Protein AF-A0A0U5GMQ3-F1 (afdb_monomer)

Foldseek 3Di:
DDDDPDPPDDDDDDDDQFFDDAPPDDDDTDGQPEADFPVRDDFQFKKWWTAPQLHIFIWTWHDKDKDWDAPDPDPPDPRDTDIFIKTKIQRDPPCLVSFDPVQFQTFMAGPNNHGQWGWHGADCDDPRHNMTMTTGPVVVCPPPD

Organism: Aspergillus calidoustus (NCBI:txid454130)

Mean predicted aligned error: 9.27 Å

Structure (mmCIF, N/CA/C/O backbone):
data_AF-A0A0U5GMQ3-F1
#
_entry.id   AF-A0A0U5GMQ3-F1
#
loop_
_atom_site.group_PDB
_atom_site.id
_atom_site.type_symbol
_atom_site.label_atom_id
_atom_site.label_alt_id
_atom_site.label_comp_id
_atom_site.label_asym_id
_atom_site.label_entity_id
_atom_site.label_seq_id
_atom_site.pdbx_PDB_ins_code
_atom_site.Cartn_x
_atom_site.Cartn_y
_atom_site.Cartn_z
_atom_site.occupancy
_atom_site.B_iso_or_equiv
_atom_site.auth_seq_id
_atom_site.auth_comp_id
_atom_site.auth_asym_id
_atom_site.auth_atom_id
_atom_site.pdbx_PDB_model_num
ATOM 1 N N . MET A 1 1 ? -4.100 30.574 -38.241 1.00 37.38 1 MET A N 1
ATOM 2 C CA . MET A 1 1 ? -3.934 29.112 -38.098 1.00 37.38 1 MET A CA 1
ATOM 3 C C . MET A 1 1 ? -3.519 28.823 -36.661 1.00 37.38 1 MET A C 1
ATOM 5 O O . MET A 1 1 ? -2.632 29.504 -36.177 1.00 37.38 1 MET A O 1
ATOM 9 N N . SER A 1 2 ? -4.279 27.925 -36.022 1.00 36.00 2 SER A N 1
ATOM 10 C CA . SER A 1 2 ? -4.248 27.317 -34.674 1.00 36.00 2 SER A CA 1
ATOM 11 C C . SER A 1 2 ? -3.590 27.983 -33.456 1.00 36.00 2 SER A C 1
ATOM 13 O O . SER A 1 2 ? -2.434 28.379 -33.452 1.00 36.00 2 SER A O 1
ATOM 15 N N . ARG A 1 3 ? -4.400 28.002 -32.388 1.00 37.59 3 ARG A N 1
ATOM 16 C CA . ARG A 1 3 ? -4.204 28.549 -31.039 1.00 37.59 3 ARG A CA 1
ATOM 17 C C . ARG A 1 3 ? -3.170 27.772 -30.202 1.00 37.59 3 ARG A C 1
ATOM 19 O O . ARG A 1 3 ? -3.060 26.560 -30.378 1.00 37.59 3 ARG A O 1
ATOM 26 N N . PRO A 1 4 ? -2.540 28.417 -29.203 1.00 43.50 4 PRO A N 1
ATOM 27 C CA . PRO A 1 4 ? -1.906 27.715 -28.094 1.00 43.50 4 PRO A CA 1
ATOM 28 C C . PRO A 1 4 ? -2.993 27.049 -27.235 1.00 43.50 4 PRO A C 1
ATOM 30 O O . PRO A 1 4 ? -3.944 27.702 -26.798 1.00 43.50 4 PRO A O 1
ATOM 33 N N . GLY A 1 5 ? -2.883 25.737 -27.031 1.00 38.47 5 GLY A N 1
ATOM 34 C CA . GLY A 1 5 ? -3.710 25.004 -26.078 1.00 38.47 5 GLY A CA 1
ATOM 35 C C . GLY A 1 5 ? -3.316 25.415 -24.667 1.00 38.47 5 GLY A C 1
ATOM 36 O O . GLY A 1 5 ? -2.294 24.970 -24.155 1.00 38.47 5 GLY A O 1
ATOM 37 N N . ALA A 1 6 ? -4.101 26.303 -24.063 1.00 41.19 6 ALA A N 1
ATOM 38 C CA . ALA A 1 6 ? -3.996 26.608 -22.649 1.00 41.19 6 ALA A CA 1
ATOM 39 C C . ALA A 1 6 ? -4.247 25.320 -21.854 1.00 41.19 6 ALA A C 1
ATOM 41 O O . ALA A 1 6 ? -5.335 24.746 -21.923 1.00 41.19 6 ALA A O 1
ATOM 42 N N . LEU A 1 7 ? -3.244 24.873 -21.097 1.00 41.41 7 LEU A N 1
ATOM 43 C CA . LEU A 1 7 ? -3.475 24.019 -19.941 1.00 41.41 7 LEU A CA 1
ATOM 44 C C . LEU A 1 7 ? -4.388 24.818 -19.011 1.00 41.41 7 LEU A C 1
ATOM 46 O O . LEU A 1 7 ? -3.972 25.816 -18.426 1.00 41.41 7 LEU A O 1
ATOM 50 N N . SER A 1 8 ? -5.662 24.431 -18.977 1.00 46.00 8 SER A N 1
ATOM 51 C CA . SER A 1 8 ? -6.651 24.948 -18.042 1.00 46.00 8 SER A CA 1
ATOM 52 C C . SER A 1 8 ? -6.078 24.813 -16.636 1.00 46.00 8 SER A C 1
ATOM 54 O O . SER A 1 8 ? -5.979 23.705 -16.112 1.00 46.00 8 SER A O 1
ATOM 56 N N . THR A 1 9 ? -5.683 25.932 -16.037 1.00 48.16 9 THR A N 1
ATOM 57 C CA . THR A 1 9 ? -5.360 26.021 -14.618 1.00 48.16 9 THR A CA 1
ATOM 58 C C . THR A 1 9 ? -6.542 25.463 -13.835 1.00 48.16 9 THR A C 1
ATOM 60 O O . THR A 1 9 ? -7.684 25.874 -14.043 1.00 48.16 9 THR A O 1
ATOM 63 N N . PHE A 1 10 ? -6.274 24.461 -12.997 1.00 52.16 10 PHE A N 1
ATOM 64 C CA . PHE A 1 10 ? -7.276 23.826 -12.153 1.00 52.16 10 PHE A CA 1
ATOM 65 C C . PHE A 1 10 ? -8.070 24.909 -11.417 1.00 52.16 10 PHE A C 1
ATOM 67 O O . PHE A 1 10 ? -7.511 25.712 -10.668 1.00 52.16 10 PHE A O 1
ATOM 74 N N . GLN A 1 11 ? -9.374 24.962 -11.697 1.00 53.97 11 GLN A N 1
ATOM 75 C CA . GLN A 1 11 ? -10.326 25.771 -10.948 1.00 53.97 11 GLN A CA 1
ATOM 76 C C . GLN A 1 11 ? -10.148 25.470 -9.462 1.00 53.97 11 GLN A C 1
ATOM 78 O O . GLN A 1 11 ? -9.971 24.313 -9.107 1.00 53.97 11 GLN A O 1
ATOM 83 N N . HIS A 1 12 ? -10.178 26.515 -8.638 1.00 55.69 12 HIS A N 1
ATOM 84 C CA . HIS A 1 12 ? -10.087 26.526 -7.177 1.00 55.69 12 HIS A CA 1
ATOM 85 C C . HIS A 1 12 ? -10.581 25.223 -6.504 1.00 55.69 12 HIS A C 1
ATOM 87 O O . HIS A 1 12 ? -11.748 25.113 -6.133 1.00 55.69 12 HIS A O 1
ATOM 93 N N . VAL A 1 13 ? -9.702 24.221 -6.369 1.00 64.31 13 VAL A N 1
ATOM 94 C CA . VAL A 1 13 ? -10.004 22.989 -5.633 1.00 64.31 13 VAL A CA 1
ATOM 95 C C . VAL A 1 13 ? -9.681 23.272 -4.176 1.00 64.31 13 VAL A C 1
ATOM 97 O O . VAL A 1 13 ? -8.521 23.463 -3.812 1.00 64.31 13 VAL A O 1
ATOM 100 N N . GLU A 1 14 ? -10.713 23.338 -3.343 1.00 73.12 14 GLU A N 1
ATOM 101 C CA . GLU A 1 14 ? -10.546 23.397 -1.897 1.00 73.12 14 GLU A CA 1
ATOM 102 C C . GLU A 1 14 ? -9.936 22.070 -1.433 1.00 73.12 14 GLU A C 1
ATOM 104 O O . GLU A 1 14 ? -10.554 21.009 -1.554 1.00 73.12 14 GLU A O 1
ATOM 109 N N . PHE A 1 15 ? -8.704 22.114 -0.928 1.00 71.56 15 PHE A N 1
ATOM 110 C CA . PHE A 1 15 ? -8.081 20.935 -0.343 1.00 71.56 15 PHE A CA 1
ATOM 111 C C . PHE A 1 15 ? -8.856 20.504 0.905 1.00 71.56 15 PHE A C 1
ATOM 113 O O . PHE A 1 15 ? -9.019 21.279 1.850 1.00 71.56 15 PHE A O 1
ATOM 120 N N . ARG A 1 16 ? -9.295 19.244 0.926 1.00 72.81 16 ARG A N 1
ATOM 121 C CA . ARG A 1 16 ? -9.946 18.627 2.083 1.00 72.81 16 ARG A CA 1
ATOM 122 C C . ARG A 1 16 ? -9.087 17.482 2.593 1.00 72.81 16 ARG A C 1
ATOM 124 O O . ARG A 1 16 ? -8.933 16.469 1.923 1.00 72.81 16 ARG A O 1
ATOM 131 N N . ASN A 1 17 ? -8.540 17.651 3.796 1.00 76.75 17 ASN A N 1
ATOM 132 C CA . ASN A 1 17 ? -7.809 16.600 4.505 1.00 76.75 17 ASN A CA 1
ATOM 133 C C . ASN A 1 17 ? -8.784 15.651 5.221 1.00 76.75 17 ASN A C 1
ATOM 135 O O . ASN A 1 17 ? -8.794 15.580 6.450 1.00 76.75 17 ASN A O 1
ATOM 139 N N . THR A 1 18 ? -9.660 15.003 4.465 1.00 76.31 18 THR A N 1
ATOM 140 C CA . THR A 1 18 ? -10.633 14.035 4.980 1.00 76.31 18 THR A CA 1
ATOM 141 C C . THR A 1 18 ? -10.714 12.850 4.021 1.00 76.31 18 THR A C 1
ATOM 143 O O . THR A 1 18 ? -10.664 13.087 2.811 1.00 76.31 18 THR A O 1
ATOM 146 N N . PRO A 1 19 ? -10.876 11.617 4.529 1.00 73.19 19 PRO A N 1
ATOM 147 C CA . PRO A 1 19 ? -11.219 10.453 3.720 1.00 73.19 19 PRO A CA 1
ATOM 148 C C . PRO A 1 19 ? -12.485 10.671 2.882 1.00 73.19 19 PRO A C 1
ATOM 150 O O . PRO A 1 19 ? -13.282 11.578 3.163 1.00 73.19 19 PRO A O 1
ATOM 153 N N . PHE A 1 20 ? -12.701 9.817 1.885 1.00 73.44 20 PHE A N 1
ATOM 154 C CA . PHE A 1 20 ? -13.983 9.740 1.194 1.00 73.44 20 PHE A CA 1
ATOM 155 C C . PHE A 1 20 ? -15.077 9.244 2.147 1.00 73.44 20 PHE A C 1
ATOM 157 O O . PHE A 1 20 ? -14.815 8.678 3.210 1.00 73.44 20 PHE A O 1
ATOM 164 N N . GLU A 1 21 ? -16.331 9.522 1.792 1.00 66.62 21 GLU A N 1
ATOM 165 C CA . GLU A 1 21 ? -17.471 9.17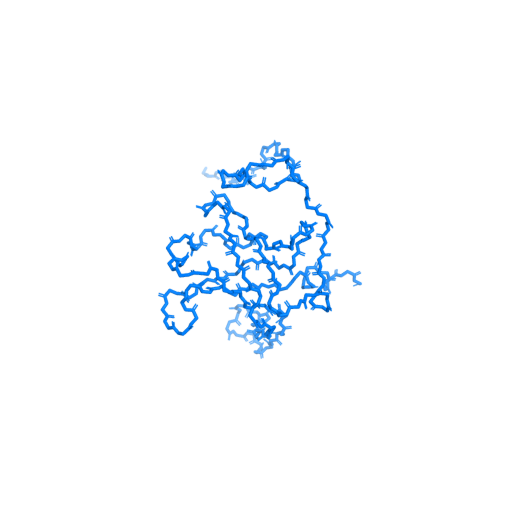8 2.636 1.00 66.62 21 GLU A CA 1
ATOM 166 C C . GLU A 1 21 ? -17.535 7.661 2.865 1.00 66.62 21 GLU A C 1
ATOM 168 O O 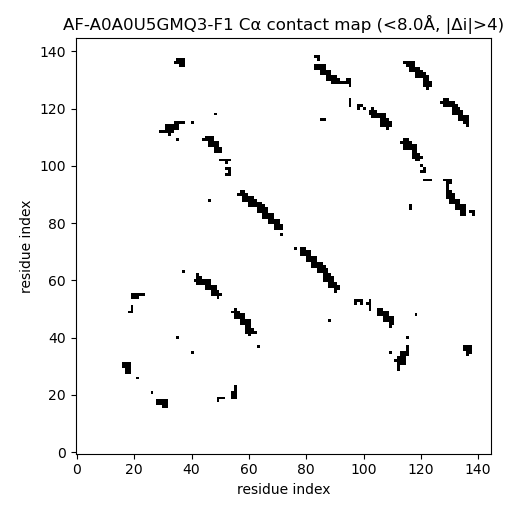. GLU A 1 21 ? -17.802 6.879 1.950 1.00 66.62 21 GLU A O 1
ATOM 173 N N . ASN A 1 22 ? -17.292 7.248 4.111 1.00 65.25 22 ASN A N 1
ATOM 174 C CA . ASN A 1 22 ? -17.441 5.865 4.531 1.00 65.25 22 ASN A CA 1
ATOM 175 C C . ASN A 1 22 ? -18.914 5.599 4.867 1.00 65.25 22 ASN A C 1
ATOM 177 O O . ASN A 1 22 ? -19.428 6.059 5.884 1.00 65.25 22 ASN A O 1
ATOM 181 N N . THR A 1 23 ? -19.590 4.839 4.009 1.00 64.44 23 THR A N 1
ATOM 182 C CA . THR A 1 23 ? -20.988 4.424 4.215 1.00 64.44 23 THR A CA 1
ATOM 183 C C . THR A 1 23 ? -21.122 3.126 5.020 1.00 64.44 23 THR A C 1
ATOM 185 O O . THR A 1 23 ? -22.234 2.741 5.376 1.00 64.44 23 THR A O 1
ATOM 188 N N . VAL A 1 24 ? -20.004 2.453 5.318 1.00 64.06 24 VAL A N 1
ATOM 189 C CA . VAL A 1 24 ? -19.944 1.153 6.006 1.00 64.06 24 VAL A CA 1
ATOM 190 C C . VAL A 1 24 ? -19.820 1.335 7.517 1.00 64.06 24 VAL A C 1
ATOM 192 O O . VAL A 1 24 ? -20.558 0.706 8.274 1.00 64.06 24 VAL A O 1
ATOM 195 N N . ILE A 1 25 ? -18.925 2.221 7.963 1.00 60.84 25 ILE A N 1
ATOM 196 C CA . ILE A 1 25 ? -18.754 2.562 9.379 1.00 60.84 25 ILE A CA 1
ATOM 197 C C . ILE A 1 25 ? -19.210 4.009 9.585 1.00 60.84 25 ILE A C 1
ATOM 199 O O . ILE A 1 25 ? -18.459 4.934 9.268 1.00 60.84 25 ILE A O 1
ATOM 203 N N . PRO A 1 26 ? -20.419 4.241 10.129 1.00 57.88 26 PRO A N 1
ATOM 204 C CA . PRO A 1 26 ? -20.852 5.585 10.470 1.00 57.88 26 PRO A CA 1
ATOM 205 C C . PRO A 1 26 ? -19.947 6.142 11.574 1.00 57.88 26 PRO A C 1
ATOM 207 O O . PRO A 1 26 ? -19.901 5.622 12.690 1.00 57.88 26 PRO A O 1
ATOM 210 N N . GLY A 1 27 ? -19.215 7.206 11.256 1.00 62.22 27 GLY A N 1
ATOM 211 C CA . GLY A 1 27 ? -18.275 7.848 12.164 1.00 62.22 27 GLY A CA 1
ATOM 212 C C . GLY A 1 27 ? -18.119 9.333 11.864 1.0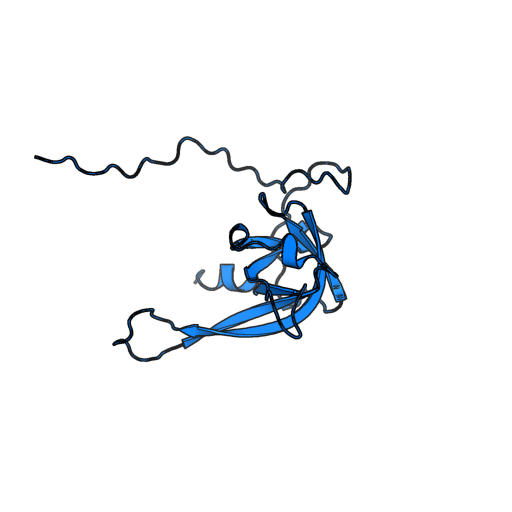0 62.22 27 GLY A C 1
ATOM 213 O O . GLY A 1 27 ? -18.465 9.811 10.784 1.00 62.22 27 GLY A O 1
ATOM 214 N N . SER A 1 28 ? -17.604 10.077 12.842 1.00 60.94 28 SER A N 1
ATOM 215 C CA . SER A 1 28 ? -17.211 11.470 12.626 1.00 60.94 28 SER A CA 1
ATOM 216 C C . SER A 1 28 ? -16.153 11.541 11.519 1.00 60.94 28 SER A C 1
ATOM 218 O O . SER A 1 28 ? -15.265 10.685 11.507 1.00 60.94 28 SER A O 1
ATOM 220 N N . PRO A 1 29 ? -16.182 12.557 10.636 1.00 65.00 29 PRO A N 1
ATOM 221 C CA . PRO A 1 29 ? -15.140 12.748 9.635 1.00 65.00 29 PRO A CA 1
ATOM 222 C C . PRO A 1 29 ? -13.762 12.753 10.299 1.00 65.00 29 PRO A C 1
ATOM 224 O O . PRO A 1 29 ? -13.457 13.632 11.112 1.00 65.00 29 PRO A O 1
ATOM 227 N N . SER A 1 30 ? -12.941 11.754 9.990 1.00 69.69 30 SER A N 1
ATOM 228 C CA . SER A 1 30 ? -11.554 11.709 10.434 1.00 69.69 30 SER A CA 1
ATOM 229 C C . SER A 1 30 ? -10.681 12.520 9.476 1.00 69.69 30 SER A C 1
ATOM 231 O O . SER A 1 30 ? -11.080 12.851 8.361 1.00 69.69 30 SER A O 1
ATOM 233 N N . LYS A 1 31 ? -9.495 12.918 9.933 1.00 80.44 31 LYS A N 1
ATOM 234 C CA . LYS A 1 31 ? -8.494 13.599 9.104 1.00 80.44 31 LYS A CA 1
ATOM 235 C C . LYS A 1 31 ? -7.269 12.712 8.996 1.00 80.44 31 LYS A C 1
ATOM 237 O O . LYS A 1 31 ? -6.986 11.975 9.942 1.00 80.44 31 LYS A O 1
ATOM 242 N N . PHE A 1 32 ? -6.518 12.819 7.900 1.00 82.50 32 PHE A N 1
ATOM 243 C CA . PHE A 1 32 ? -5.226 12.142 7.840 1.00 82.50 32 PHE A CA 1
ATOM 244 C C . PHE A 1 32 ? -4.306 1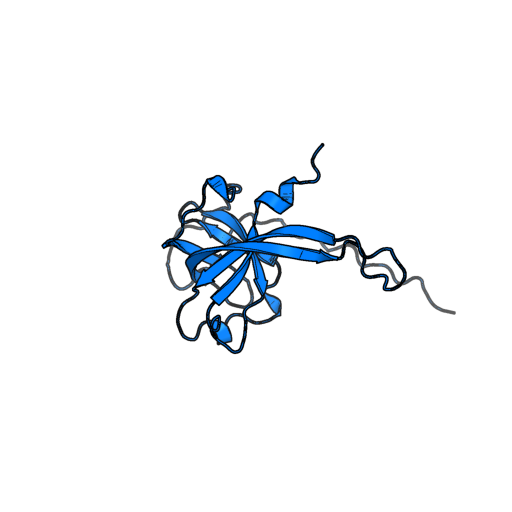2.732 8.909 1.00 82.50 32 PHE A C 1
ATOM 246 O O . PHE A 1 32 ? -4.129 13.952 8.996 1.00 82.50 32 PHE A O 1
ATOM 253 N N . ASN A 1 33 ? -3.746 11.851 9.734 1.00 86.00 33 ASN A N 1
ATOM 254 C CA . ASN A 1 33 ? -2.972 12.192 10.924 1.00 86.00 33 ASN A CA 1
ATOM 255 C C . ASN A 1 33 ? -1.465 11.985 10.698 1.00 86.00 33 ASN A C 1
ATOM 257 O O . ASN A 1 33 ? -0.749 11.436 11.537 1.00 86.00 33 ASN A O 1
ATOM 261 N N . GLY A 1 34 ? -0.992 12.398 9.522 1.00 86.69 34 GLY A N 1
ATOM 262 C CA . GLY A 1 34 ? 0.392 12.231 9.094 1.00 86.69 34 GLY A CA 1
ATOM 263 C C . GLY A 1 34 ? 0.664 10.880 8.439 1.00 86.69 34 GLY A C 1
ATOM 264 O O . GLY A 1 34 ? -0.242 10.211 7.940 1.00 86.69 34 GLY A O 1
ATOM 265 N N . LEU A 1 35 ? 1.943 10.515 8.414 1.00 89.50 35 LEU A N 1
ATOM 266 C CA . LEU A 1 35 ? 2.460 9.327 7.742 1.00 89.50 35 LEU A CA 1
ATOM 267 C C . LEU A 1 35 ? 2.968 8.328 8.788 1.00 89.50 35 LEU A C 1
ATOM 269 O O . LEU A 1 35 ? 3.373 8.724 9.885 1.00 89.50 35 LEU A O 1
ATOM 273 N N . SER A 1 36 ? 2.921 7.042 8.457 1.00 91.00 36 SER A N 1
ATOM 274 C CA . SER A 1 36 ? 3.591 5.992 9.220 1.00 91.00 36 SER A CA 1
ATOM 275 C C . SER A 1 36 ? 4.695 5.392 8.371 1.00 91.00 36 SER A C 1
ATOM 277 O O . SER A 1 36 ? 4.459 5.027 7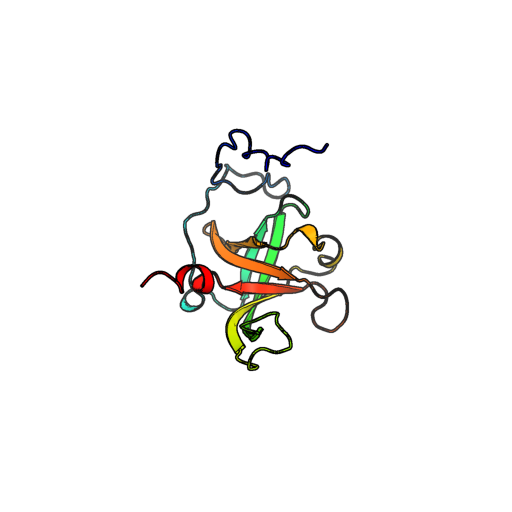.221 1.00 91.00 36 SER A O 1
ATOM 279 N N . LEU A 1 37 ? 5.892 5.304 8.938 1.00 89.25 37 LEU A N 1
ATOM 280 C CA . LEU A 1 37 ? 7.030 4.700 8.252 1.00 89.25 37 LEU A CA 1
ATOM 281 C C . LEU A 1 37 ? 6.906 3.175 8.267 1.00 89.25 37 LEU A C 1
ATOM 283 O O . LEU A 1 37 ? 6.320 2.600 9.182 1.00 89.25 37 LEU A O 1
ATOM 287 N N . THR A 1 38 ? 7.547 2.498 7.317 1.00 86.19 38 THR A N 1
ATOM 288 C CA . THR A 1 38 ? 7.575 1.027 7.226 1.00 86.19 38 THR A CA 1
ATOM 289 C C . THR A 1 38 ? 8.125 0.379 8.505 1.00 86.19 38 THR A C 1
ATOM 291 O O . THR A 1 38 ? 7.778 -0.747 8.845 1.00 86.19 38 THR A O 1
ATOM 294 N N . ALA A 1 39 ? 8.991 1.080 9.246 1.00 87.38 39 ALA A N 1
ATOM 295 C CA . ALA A 1 39 ? 9.505 0.608 10.534 1.00 87.38 39 ALA A CA 1
ATOM 296 C C . ALA A 1 39 ? 8.440 0.585 11.651 1.00 87.38 39 ALA A C 1
ATOM 298 O O . ALA A 1 39 ? 8.621 -0.092 12.662 1.00 87.38 39 ALA A O 1
ATOM 299 N N . GLU A 1 40 ? 7.348 1.330 11.483 1.00 88.62 40 GLU A N 1
ATOM 300 C CA . GLU A 1 40 ? 6.236 1.428 12.430 1.00 88.62 40 GLU A CA 1
ATOM 301 C C . GLU A 1 40 ? 5.083 0.475 12.078 1.00 88.62 40 GLU A C 1
ATOM 303 O O . GLU A 1 40 ? 4.232 0.216 12.931 1.00 88.62 40 GLU A O 1
ATOM 308 N N . THR A 1 41 ? 5.051 -0.059 10.851 1.00 90.00 41 THR A N 1
ATOM 309 C CA . THR A 1 41 ? 4.015 -0.987 10.383 1.00 90.00 41 THR A CA 1
ATOM 310 C C . THR A 1 41 ? 4.337 -2.426 10.772 1.00 90.00 41 THR A C 1
ATOM 312 O O . THR A 1 41 ? 5.488 -2.869 10.685 1.00 90.00 41 THR A O 1
ATOM 315 N N . LYS A 1 42 ? 3.322 -3.193 11.186 1.00 92.94 42 LYS A N 1
ATOM 316 C CA . LYS A 1 42 ? 3.480 -4.609 11.541 1.00 92.94 42 LYS A CA 1
ATOM 317 C C . LYS A 1 42 ? 2.673 -5.502 10.615 1.00 92.94 42 LYS A C 1
ATOM 319 O O . LYS A 1 42 ? 1.589 -5.159 10.154 1.00 92.94 42 LYS A O 1
ATOM 324 N N . LEU A 1 43 ? 3.200 -6.700 10.389 1.00 94.69 43 LEU A N 1
ATOM 325 C CA . LEU A 1 43 ? 2.450 -7.749 9.710 1.00 94.69 43 LEU A CA 1
ATOM 326 C C . LEU A 1 43 ? 1.233 -8.115 10.562 1.00 94.69 43 LEU A C 1
ATOM 328 O O . LEU A 1 43 ? 1.349 -8.246 11.782 1.00 94.69 43 LEU A O 1
ATOM 332 N N . GLY A 1 44 ? 0.082 -8.282 9.924 1.00 94.88 44 GLY A N 1
ATOM 333 C CA . GLY A 1 44 ? -1.180 -8.513 10.617 1.00 94.88 44 GLY A CA 1
ATOM 334 C C . GLY A 1 44 ? -1.903 -7.243 11.075 1.00 94.88 44 GLY A C 1
ATOM 335 O O . GLY A 1 44 ? -3.025 -7.357 11.564 1.00 94.88 44 GLY A O 1
ATOM 336 N N . ASP A 1 45 ? -1.319 -6.047 10.920 1.00 94.44 45 ASP A N 1
ATOM 337 C CA . ASP A 1 45 ? -2.033 -4.808 11.238 1.00 94.44 45 ASP A CA 1
ATOM 338 C C . ASP A 1 45 ? -3.179 -4.573 10.251 1.00 94.44 45 ASP A C 1
ATOM 340 O O . ASP A 1 45 ? -3.022 -4.749 9.037 1.00 94.44 45 ASP A O 1
ATOM 344 N N . SER A 1 46 ? -4.320 -4.136 10.788 1.00 94.50 46 SER A N 1
ATOM 345 C CA . SER A 1 46 ? -5.463 -3.695 9.994 1.00 94.50 46 SER A CA 1
ATOM 346 C C . SER A 1 46 ? -5.114 -2.443 9.202 1.00 94.50 46 SER A C 1
ATOM 348 O O . SER A 1 46 ? -4.561 -1.484 9.752 1.00 94.50 46 SER A O 1
ATOM 350 N N . ILE A 1 47 ? -5.505 -2.447 7.934 1.00 94.38 47 ILE A N 1
ATOM 351 C CA . ILE A 1 47 ? -5.358 -1.310 7.035 1.00 94.38 47 ILE A CA 1
ATOM 352 C C . ILE A 1 47 ? -6.698 -0.934 6.423 1.00 94.38 47 ILE A C 1
ATOM 354 O O . ILE A 1 47 ? -7.628 -1.741 6.360 1.00 94.38 47 ILE A O 1
ATOM 358 N N . PHE A 1 48 ? -6.774 0.309 5.965 1.00 91.81 48 PHE A N 1
ATOM 359 C CA . PHE A 1 48 ? -7.971 0.876 5.367 1.00 91.81 48 PHE A CA 1
ATOM 360 C C . PHE A 1 48 ? -7.593 1.579 4.068 1.00 91.81 48 PHE A C 1
ATOM 362 O O . PHE A 1 48 ? -6.865 2.569 4.085 1.00 91.81 48 PHE A O 1
ATOM 369 N N . LEU A 1 49 ? -8.052 1.048 2.942 1.00 90.69 49 LEU A N 1
ATOM 370 C CA . LEU A 1 49 ? -7.854 1.632 1.622 1.00 90.69 49 LEU A CA 1
ATOM 371 C C . LEU A 1 49 ? -9.054 2.515 1.295 1.00 90.69 49 LEU A C 1
ATOM 373 O O . LEU A 1 49 ? -10.192 2.048 1.262 1.00 90.69 49 LEU A O 1
ATOM 377 N N . ASP A 1 50 ? -8.781 3.789 1.046 1.00 83.50 50 ASP A N 1
ATOM 378 C CA . ASP A 1 50 ? -9.811 4.791 0.813 1.00 83.50 50 ASP A CA 1
ATOM 379 C C . ASP A 1 50 ? -9.653 5.431 -0.570 1.00 83.50 50 ASP A C 1
ATOM 381 O O . ASP A 1 50 ? -8.607 5.995 -0.894 1.00 83.50 50 ASP A O 1
ATOM 385 N N . SER A 1 51 ? -10.681 5.318 -1.412 1.00 85.19 51 SER A N 1
ATOM 386 C CA . SER A 1 51 ? -10.637 5.768 -2.806 1.00 85.19 51 SER A CA 1
ATOM 387 C C . SER A 1 51 ? -12.012 6.215 -3.305 1.00 85.19 51 SER A C 1
ATOM 389 O O . SER A 1 51 ? -13.013 5.575 -2.974 1.00 85.19 51 SER A O 1
ATOM 391 N N . PRO A 1 52 ? -12.106 7.219 -4.203 1.00 76.38 52 PRO A N 1
ATOM 392 C CA . PRO A 1 52 ? -13.403 7.662 -4.711 1.00 76.38 52 PRO A CA 1
ATOM 393 C C . PRO A 1 52 ? -14.069 6.637 -5.641 1.00 76.38 52 PRO A C 1
ATOM 395 O O . PRO A 1 52 ? -15.251 6.776 -5.945 1.00 76.38 52 PRO A O 1
ATOM 398 N N . PHE A 1 53 ? -13.329 5.632 -6.127 1.00 81.00 53 PHE A N 1
ATOM 399 C CA . PHE A 1 53 ? -13.861 4.633 -7.059 1.00 81.00 53 PHE A CA 1
ATOM 400 C C . PHE A 1 53 ? -14.233 3.313 -6.386 1.00 81.00 53 PHE A C 1
ATOM 402 O O . PHE A 1 53 ? -15.222 2.703 -6.782 1.00 81.00 53 PHE A O 1
ATOM 409 N N . SER A 1 54 ? -13.456 2.863 -5.397 1.00 76.25 54 SER A N 1
ATOM 410 C CA . SER A 1 54 ? -13.752 1.634 -4.647 1.00 76.25 54 SER A CA 1
ATOM 411 C C . SER A 1 54 ? -14.546 1.888 -3.368 1.00 76.25 54 SER A C 1
ATOM 413 O O . SER A 1 54 ? -15.064 0.941 -2.784 1.00 76.25 54 SER A O 1
ATOM 415 N N . GLY A 1 55 ? -14.631 3.145 -2.924 1.00 79.00 55 GLY A N 1
ATOM 416 C CA . GLY A 1 55 ? -15.062 3.473 -1.574 1.00 79.00 55 GLY A CA 1
ATOM 417 C C . GLY A 1 55 ? -14.045 2.986 -0.543 1.00 79.00 55 GLY A C 1
ATOM 418 O O . GLY A 1 55 ? -12.848 2.883 -0.827 1.00 79.00 55 GLY A O 1
ATOM 419 N N . PHE A 1 56 ? -14.556 2.676 0.644 1.00 83.12 56 PHE A N 1
ATOM 420 C CA . PHE A 1 56 ? -13.780 2.207 1.781 1.00 83.12 56 PHE A CA 1
ATOM 421 C C . PHE A 1 56 ? -13.596 0.686 1.738 1.00 83.12 56 PHE A C 1
ATOM 423 O O . PHE A 1 56 ? -14.577 -0.060 1.696 1.00 83.12 56 PHE A O 1
ATOM 430 N N . LEU A 1 57 ? -12.345 0.233 1.772 1.00 88.06 57 LEU A N 1
ATOM 431 C CA . LEU A 1 57 ? -11.969 -1.177 1.828 1.00 88.06 57 LEU A CA 1
ATOM 432 C C . LEU A 1 57 ? -11.114 -1.446 3.068 1.00 88.06 57 LEU A C 1
ATOM 434 O O . LEU A 1 57 ? -10.221 -0.669 3.399 1.00 88.06 57 LEU A O 1
ATOM 438 N N . GLU A 1 58 ? -11.366 -2.570 3.729 1.00 91.69 58 GLU A N 1
ATOM 439 C CA . GLU A 1 58 ? -10.592 -3.034 4.881 1.00 91.69 58 GLU A CA 1
ATOM 440 C C . GLU A 1 58 ? -9.655 -4.161 4.465 1.00 91.69 58 GLU A C 1
ATOM 442 O O . GLU A 1 58 ? -9.956 -4.938 3.560 1.00 91.69 58 GLU A O 1
ATOM 447 N N . GLY A 1 59 ? -8.523 -4.267 5.146 1.00 94.19 59 GLY A N 1
ATOM 448 C CA . GLY A 1 59 ? -7.559 -5.313 4.866 1.00 94.19 59 GLY A CA 1
ATOM 449 C C . GLY A 1 59 ? -6.553 -5.513 5.982 1.00 94.19 59 GLY A C 1
ATOM 450 O O . GLY A 1 59 ? -6.691 -4.988 7.088 1.00 94.19 59 GLY A O 1
ATOM 451 N N . THR A 1 60 ? -5.523 -6.296 5.685 1.00 96.56 60 THR A N 1
ATOM 452 C CA . THR A 1 60 ? -4.443 -6.628 6.613 1.00 96.56 60 THR A CA 1
ATOM 453 C C . THR A 1 60 ? -3.087 -6.585 5.916 1.00 96.56 60 THR A C 1
ATOM 455 O O . THR A 1 60 ? -2.942 -7.066 4.792 1.00 96.56 60 THR A O 1
ATOM 458 N N . THR A 1 61 ? -2.069 -6.064 6.601 1.00 96.31 61 THR A N 1
ATOM 459 C CA . THR A 1 61 ? -0.688 -6.065 6.093 1.00 96.31 61 THR A CA 1
ATOM 460 C C . THR A 1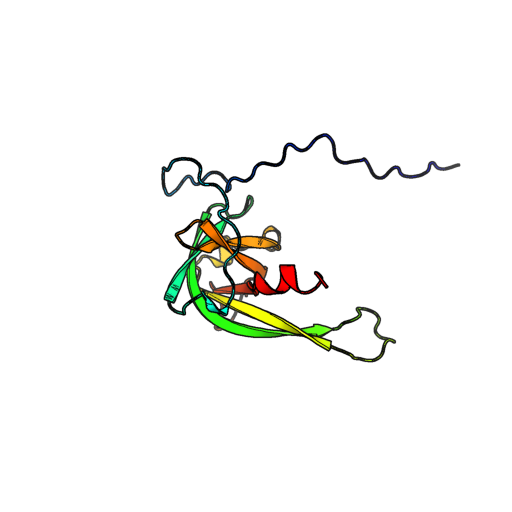 61 ? -0.141 -7.495 6.049 1.00 96.31 61 THR A C 1
ATOM 462 O O . THR A 1 61 ? -0.017 -8.147 7.087 1.00 96.31 61 THR A O 1
ATOM 465 N N . LEU A 1 62 ? 0.230 -7.983 4.863 1.00 95.25 62 LEU A N 1
ATOM 466 C CA . LEU A 1 62 ? 0.774 -9.332 4.663 1.00 95.25 62 LEU A CA 1
ATOM 467 C C . LEU A 1 62 ? 2.292 -9.376 4.813 1.00 95.25 62 LEU A C 1
ATOM 469 O O . LEU A 1 62 ? 2.824 -10.168 5.591 1.00 95.25 62 LEU A O 1
ATOM 473 N N . CYS A 1 63 ? 3.004 -8.558 4.037 1.00 94.50 63 CYS A N 1
ATOM 474 C CA . CYS A 1 63 ? 4.462 -8.535 4.046 1.00 94.50 63 CYS A CA 1
ATOM 475 C C . CYS A 1 63 ? 5.029 -7.209 3.538 1.00 94.50 63 CYS A C 1
ATOM 477 O O . CYS A 1 63 ? 4.385 -6.467 2.794 1.00 94.50 63 CYS A O 1
ATOM 479 N N . HIS A 1 64 ? 6.272 -6.934 3.925 1.00 95.19 64 HIS A N 1
ATOM 480 C CA . HIS A 1 64 ? 7.077 -5.870 3.337 1.00 95.19 64 HIS A CA 1
ATOM 481 C C . HIS A 1 64 ? 7.885 -6.436 2.167 1.00 95.19 64 HIS A C 1
ATOM 483 O O . HIS A 1 64 ? 8.389 -7.559 2.229 1.00 95.19 64 HIS A O 1
ATOM 489 N N . ALA A 1 65 ? 8.013 -5.653 1.103 1.00 94.06 65 ALA A N 1
ATOM 490 C CA . ALA A 1 65 ? 8.697 -6.034 -0.122 1.00 94.06 65 ALA A CA 1
ATOM 491 C C . ALA A 1 65 ? 9.542 -4.872 -0.653 1.00 94.06 65 ALA A C 1
ATOM 493 O O . ALA A 1 65 ? 9.396 -3.722 -0.240 1.00 94.06 65 ALA A O 1
ATOM 494 N N . THR A 1 66 ? 10.410 -5.169 -1.612 1.00 93.81 66 THR A N 1
ATOM 495 C CA . THR A 1 66 ? 11.078 -4.155 -2.426 1.00 93.81 66 THR A CA 1
ATOM 496 C C . THR A 1 66 ? 10.780 -4.411 -3.891 1.00 93.81 66 THR A C 1
ATOM 498 O O . THR A 1 66 ? 10.718 -5.558 -4.340 1.00 93.81 66 THR A O 1
ATOM 501 N N . LEU A 1 67 ? 10.574 -3.335 -4.644 1.00 92.06 67 LEU A N 1
ATOM 502 C CA . LEU A 1 67 ? 10.343 -3.411 -6.079 1.00 92.06 67 LEU A CA 1
ATOM 503 C C . LEU A 1 67 ? 11.446 -2.662 -6.814 1.00 92.06 67 LEU A C 1
ATOM 505 O O . LEU A 1 67 ? 11.723 -1.498 -6.526 1.00 92.06 67 LEU A O 1
ATOM 509 N N . ARG A 1 68 ? 12.047 -3.336 -7.794 1.00 90.69 68 ARG A N 1
ATOM 510 C CA . ARG A 1 68 ? 12.988 -2.718 -8.721 1.00 90.69 68 ARG A CA 1
ATOM 511 C C . ARG A 1 68 ? 12.217 -1.895 -9.747 1.00 90.69 68 ARG A C 1
ATOM 513 O O . ARG A 1 68 ? 11.365 -2.436 -10.449 1.00 90.69 68 ARG A O 1
ATOM 520 N N . VAL A 1 69 ? 12.545 -0.614 -9.857 1.00 87.19 69 VAL A N 1
ATOM 521 C CA . VAL A 1 69 ? 11.954 0.304 -10.835 1.00 87.19 69 VAL A CA 1
ATOM 522 C C . VAL A 1 69 ? 13.074 0.864 -11.719 1.00 87.19 69 VAL A C 1
ATOM 524 O O . VAL A 1 69 ? 14.109 1.279 -11.186 1.00 87.19 69 VAL A O 1
ATOM 527 N N . PRO A 1 70 ? 12.928 0.841 -13.056 1.00 86.94 70 PRO A N 1
ATOM 528 C CA . PRO A 1 70 ? 13.862 1.519 -13.949 1.00 86.94 70 PRO A CA 1
ATOM 529 C C . PRO A 1 70 ? 13.949 3.007 -13.607 1.00 86.94 70 PRO A C 1
ATOM 531 O O . PRO A 1 70 ? 12.929 3.639 -13.349 1.00 86.94 70 PRO A O 1
ATOM 534 N N . THR A 1 71 ? 15.153 3.576 -13.609 1.00 82.50 71 THR A N 1
ATOM 535 C CA . THR A 1 71 ? 15.327 5.022 -13.372 1.00 82.50 71 THR A CA 1
ATOM 536 C C . THR A 1 71 ? 14.982 5.869 -14.599 1.00 82.50 71 THR A C 1
ATOM 538 O O . THR A 1 71 ? 14.925 7.090 -14.501 1.00 82.50 71 THR A O 1
ATOM 541 N N . SER A 1 72 ? 14.787 5.235 -15.758 1.00 80.31 72 SER A N 1
ATOM 542 C CA . SER A 1 72 ? 14.427 5.882 -17.014 1.00 80.31 72 SER A CA 1
ATOM 543 C C . SER A 1 72 ? 13.511 4.974 -17.827 1.00 80.31 72 SER A C 1
ATOM 545 O O . SER A 1 72 ? 13.734 3.763 -17.886 1.00 80.31 72 SER A O 1
ATOM 547 N N . ASP A 1 73 ? 12.529 5.584 -18.485 1.00 79.38 73 ASP A N 1
ATOM 548 C CA . ASP A 1 73 ? 11.687 4.934 -19.492 1.00 79.38 73 ASP A CA 1
ATOM 549 C C . ASP A 1 73 ? 12.352 4.924 -20.883 1.00 79.38 73 ASP A C 1
ATOM 551 O O . ASP A 1 73 ? 11.822 4.326 -21.820 1.00 79.38 73 ASP A O 1
ATOM 555 N N . ASP A 1 74 ? 13.510 5.581 -21.037 1.00 81.12 74 ASP A N 1
ATOM 556 C CA . ASP A 1 74 ? 14.289 5.579 -22.275 1.00 81.12 74 ASP A CA 1
ATOM 557 C C . ASP A 1 74 ? 15.003 4.226 -22.458 1.00 81.12 74 ASP A C 1
ATOM 559 O O . ASP A 1 74 ? 15.931 3.914 -21.703 1.00 81.12 74 ASP A O 1
ATOM 563 N N . PRO A 1 75 ? 14.641 3.430 -23.482 1.00 76.25 75 PRO A N 1
ATOM 564 C CA . PRO A 1 75 ? 15.262 2.133 -23.739 1.00 76.25 75 PRO A CA 1
ATOM 565 C C . PRO A 1 75 ? 16.739 2.230 -24.156 1.00 76.25 75 PRO A C 1
ATOM 567 O O . PRO A 1 75 ? 17.426 1.209 -24.182 1.00 76.25 75 PRO A O 1
ATOM 570 N N . SER A 1 76 ? 17.227 3.426 -24.503 1.00 79.81 76 SER A N 1
ATOM 571 C CA . SER A 1 76 ? 18.623 3.688 -24.866 1.00 79.81 76 SER A CA 1
ATOM 572 C C . SER A 1 76 ? 19.491 4.166 -23.695 1.00 79.81 76 SER A C 1
ATOM 574 O O . SER A 1 76 ? 20.721 4.141 -23.797 1.00 79.81 76 SER A O 1
ATOM 576 N N . ALA A 1 77 ? 18.882 4.555 -22.569 1.00 76.62 77 ALA A N 1
ATOM 577 C CA . ALA A 1 77 ? 19.611 4.941 -21.370 1.00 76.62 77 ALA A CA 1
ATOM 578 C C . ALA A 1 77 ? 20.283 3.720 -20.708 1.00 76.62 77 ALA A C 1
ATOM 580 O O . ALA A 1 77 ? 19.800 2.588 -20.831 1.00 76.62 77 ALA A O 1
ATOM 581 N N . PRO A 1 78 ? 21.390 3.913 -19.961 1.00 76.38 78 PRO A N 1
ATOM 582 C CA . PRO A 1 78 ? 21.954 2.850 -19.138 1.00 76.38 78 PRO A CA 1
ATOM 583 C C . PRO A 1 78 ? 20.871 2.264 -18.227 1.00 76.38 78 PRO A C 1
ATOM 585 O O . PRO A 1 78 ? 20.170 3.020 -17.556 1.00 76.38 78 PRO A O 1
ATOM 588 N N . GLN A 1 79 ? 20.750 0.930 -18.180 1.00 73.12 79 GLN A N 1
ATOM 589 C CA . GLN A 1 79 ? 19.780 0.228 -17.327 1.00 73.12 79 GLN A CA 1
ATOM 590 C C . GLN A 1 79 ? 20.158 0.336 -15.844 1.00 73.12 79 GLN A C 1
ATOM 592 O O . GLN A 1 79 ? 20.564 -0.628 -15.193 1.00 73.12 79 GLN A O 1
ATOM 597 N N . GLN A 1 80 ? 20.037 1.540 -15.306 1.00 81.94 80 GLN A N 1
ATOM 598 C CA . GLN A 1 80 ? 20.062 1.796 -13.883 1.00 81.94 80 GLN A CA 1
ATOM 599 C C . GLN A 1 80 ? 18.671 1.510 -13.324 1.00 81.94 80 GLN A C 1
ATOM 601 O O . GLN A 1 80 ? 17.649 1.562 -14.016 1.00 81.94 80 GLN A O 1
ATOM 606 N N . SER A 1 81 ? 18.628 1.102 -12.066 1.00 86.88 81 SER A N 1
ATOM 607 C CA . SER A 1 81 ? 17.364 0.857 -11.393 1.00 86.88 81 SER A CA 1
ATOM 608 C C . SER A 1 81 ? 17.480 1.272 -9.950 1.00 86.88 81 SER A C 1
ATOM 610 O O . SER A 1 81 ? 18.520 1.065 -9.325 1.00 86.88 81 SER A O 1
ATOM 612 N N . THR A 1 82 ? 16.388 1.807 -9.434 1.00 88.94 82 THR A N 1
ATOM 613 C CA . THR A 1 82 ? 16.219 2.049 -8.011 1.00 88.94 82 THR A CA 1
ATOM 614 C C . THR A 1 82 ? 15.370 0.941 -7.398 1.00 88.94 82 THR A C 1
ATOM 616 O O . THR A 1 82 ? 14.632 0.235 -8.095 1.00 88.94 82 THR A O 1
ATOM 619 N N . TRP A 1 83 ? 15.500 0.766 -6.091 1.00 91.25 83 TRP A N 1
ATOM 620 C CA . TRP A 1 83 ? 14.671 -0.136 -5.308 1.00 91.25 83 TRP A CA 1
ATOM 621 C C . TRP A 1 83 ? 13.821 0.703 -4.378 1.00 91.25 83 TRP A C 1
ATOM 623 O O . TRP A 1 83 ? 14.361 1.448 -3.568 1.00 91.25 83 TRP A O 1
ATOM 633 N N . ILE A 1 84 ? 12.507 0.556 -4.485 1.00 91.88 84 ILE A N 1
ATOM 634 C CA . ILE A 1 84 ? 11.563 1.245 -3.607 1.00 91.88 84 ILE A CA 1
ATOM 635 C C . ILE A 1 84 ? 10.957 0.261 -2.616 1.00 91.88 84 ILE A C 1
ATOM 637 O O . ILE A 1 84 ? 10.751 -0.918 -2.940 1.00 91.88 84 ILE A O 1
ATOM 641 N N . ARG A 1 85 ? 10.640 0.740 -1.415 1.00 94.38 85 ARG A N 1
ATOM 642 C CA . ARG A 1 85 ? 9.911 -0.047 -0.419 1.00 94.38 85 ARG A CA 1
ATOM 643 C C . ARG A 1 85 ? 8.441 -0.151 -0.790 1.00 94.38 85 ARG A C 1
ATOM 645 O O . ARG A 1 85 ? 7.797 0.806 -1.218 1.00 94.38 85 ARG A O 1
ATOM 652 N N . CYS A 1 86 ? 7.913 -1.354 -0.648 1.00 95.44 86 CYS A N 1
ATOM 653 C CA . CYS A 1 86 ? 6.536 -1.695 -0.948 1.00 95.44 86 CYS A CA 1
ATOM 654 C C . CYS A 1 86 ? 5.958 -2.575 0.159 1.00 95.44 86 CYS A C 1
ATOM 656 O O . CYS A 1 86 ? 6.682 -3.150 0.974 1.00 95.44 86 CYS A O 1
ATOM 658 N N . GLN A 1 87 ? 4.640 -2.709 0.159 1.00 96.06 87 GLN A N 1
ATOM 659 C CA . GLN A 1 87 ? 3.914 -3.583 1.071 1.00 96.06 87 GLN A CA 1
ATOM 660 C C . GLN A 1 87 ? 2.849 -4.346 0.289 1.00 96.06 87 GLN A C 1
ATOM 662 O O . GLN A 1 87 ? 2.285 -3.823 -0.675 1.00 96.06 87 GLN A O 1
ATOM 667 N N . TRP A 1 88 ? 2.605 -5.585 0.697 1.00 96.25 88 TRP A N 1
ATOM 668 C CA . TRP A 1 88 ? 1.454 -6.360 0.255 1.00 96.25 88 TRP A CA 1
ATOM 669 C C . TRP A 1 88 ? 0.380 -6.328 1.327 1.00 96.25 88 TRP A C 1
ATOM 671 O O . TRP A 1 88 ? 0.681 -6.529 2.505 1.00 96.25 88 TRP A O 1
ATOM 681 N N . HIS A 1 89 ? -0.863 -6.151 0.897 1.00 96.31 89 HIS A N 1
ATOM 682 C CA . HIS A 1 89 ? 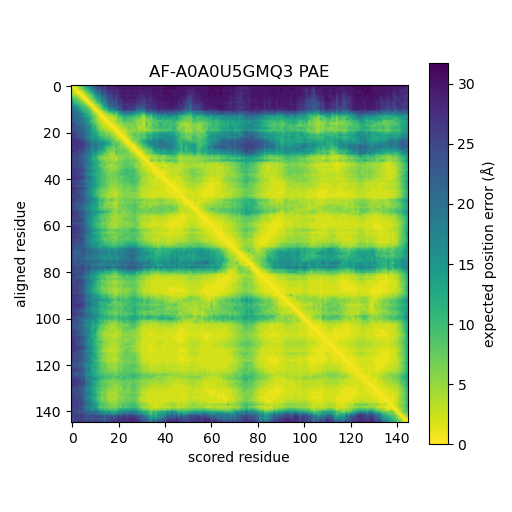-2.034 -6.147 1.767 1.00 96.31 89 HIS A CA 1
ATOM 683 C C . HIS A 1 89 ? -3.070 -7.127 1.245 1.00 96.31 89 HIS A C 1
ATOM 685 O O . HIS A 1 89 ? -3.363 -7.124 0.051 1.00 96.31 89 HIS A O 1
ATOM 691 N N . ASP A 1 90 ? -3.627 -7.937 2.135 1.00 95.50 90 ASP A N 1
ATOM 692 C CA . ASP A 1 90 ? -4.815 -8.741 1.861 1.00 95.50 90 ASP A CA 1
ATOM 693 C C . ASP A 1 90 ? -6.042 -7.857 2.069 1.00 95.50 90 ASP A C 1
ATOM 695 O O . ASP A 1 90 ? -6.213 -7.309 3.157 1.00 95.50 90 ASP A O 1
ATOM 699 N N . ILE A 1 91 ? -6.873 -7.691 1.040 1.00 93.38 91 ILE A N 1
ATOM 700 C CA . ILE A 1 91 ? -8.093 -6.866 1.088 1.00 93.38 91 ILE A CA 1
ATOM 701 C C . ILE A 1 91 ? -9.343 -7.761 1.209 1.00 93.38 91 ILE A C 1
ATOM 703 O O . ILE A 1 91 ? -10.482 -7.297 1.168 1.00 93.38 91 ILE A O 1
ATOM 707 N N . GLY A 1 92 ? -9.144 -9.070 1.386 1.00 89.06 92 GLY A N 1
ATOM 708 C CA . GLY A 1 92 ? -10.204 -10.039 1.603 1.00 89.06 92 GLY A CA 1
ATOM 709 C C . GLY A 1 92 ? -10.870 -10.515 0.315 1.00 89.06 92 GLY A C 1
ATOM 710 O O . GLY A 1 92 ? -10.840 -9.869 -0.733 1.00 89.06 92 GLY A O 1
ATOM 711 N N . GLN A 1 93 ? -11.493 -11.689 0.397 1.00 85.06 93 GLN A N 1
ATOM 712 C CA . GLN A 1 93 ? -12.015 -12.409 -0.760 1.00 85.06 93 GLN A CA 1
ATOM 713 C C . GLN A 1 93 ? -13.007 -11.580 -1.596 1.00 85.06 93 GLN A C 1
ATOM 715 O O . GLN A 1 93 ? -13.982 -11.032 -1.081 1.00 85.06 93 GLN A O 1
ATOM 720 N N . GLY A 1 94 ? -12.805 -11.558 -2.915 1.00 82.94 94 GLY A N 1
ATOM 721 C CA . GLY A 1 94 ? -13.657 -10.851 -3.874 1.00 82.94 94 GLY A CA 1
ATOM 722 C C . GLY A 1 94 ? -13.384 -9.348 -4.001 1.00 82.94 94 GLY A C 1
ATOM 723 O O . GLY A 1 94 ? -14.007 -8.697 -4.848 1.00 82.94 94 GLY A O 1
ATOM 724 N N . SER A 1 95 ? -12.446 -8.801 -3.222 1.00 83.31 95 SER A N 1
ATOM 725 C CA . SER A 1 95 ? -12.036 -7.390 -3.269 1.00 83.31 95 SER A CA 1
ATOM 726 C C . SER A 1 95 ? -11.404 -6.983 -4.601 1.00 83.31 95 SER A C 1
ATOM 728 O O . SER A 1 95 ? -11.511 -5.823 -5.004 1.00 83.31 95 SER A O 1
ATOM 730 N N . SER A 1 96 ? -10.826 -7.930 -5.347 1.00 82.50 96 SER A N 1
ATOM 731 C CA . SER A 1 96 ? -10.286 -7.699 -6.696 1.00 82.50 96 SER A CA 1
ATOM 732 C C . SER A 1 96 ? -11.290 -7.045 -7.657 1.00 82.50 96 SER A C 1
ATOM 734 O O . SER A 1 96 ? -10.894 -6.322 -8.567 1.00 82.50 96 SER A O 1
ATOM 736 N N . ARG A 1 97 ? -12.599 -7.227 -7.436 1.00 80.62 97 ARG A N 1
ATOM 737 C CA . ARG A 1 97 ? -13.663 -6.586 -8.233 1.00 80.62 97 ARG A CA 1
ATOM 738 C C . ARG A 1 97 ? -13.835 -5.096 -7.937 1.00 80.62 97 ARG A C 1
ATOM 740 O O . ARG A 1 97 ? -14.309 -4.363 -8.800 1.00 80.62 97 ARG A O 1
ATOM 747 N N . ALA A 1 98 ? -13.487 -4.668 -6.725 1.00 79.50 98 ALA A N 1
ATOM 748 C CA . ALA A 1 98 ? -13.543 -3.274 -6.293 1.00 79.50 98 ALA A CA 1
ATOM 749 C C . ALA A 1 98 ? -12.226 -2.531 -6.584 1.00 79.50 98 ALA A C 1
ATOM 751 O O . ALA A 1 98 ? -12.234 -1.318 -6.794 1.00 79.50 98 ALA A O 1
ATOM 752 N N . MET A 1 99 ? -11.101 -3.252 -6.657 1.00 83.81 99 MET A N 1
ATOM 753 C CA . MET A 1 99 ? -9.769 -2.694 -6.912 1.00 83.81 99 MET A CA 1
ATOM 754 C C . MET A 1 99 ? -9.491 -2.455 -8.405 1.00 83.81 99 MET A C 1
ATOM 756 O O . MET A 1 99 ? -8.652 -3.112 -9.014 1.00 83.81 99 MET A O 1
ATOM 760 N N . SER A 1 100 ? -10.218 -1.510 -9.008 1.00 79.31 100 SER A N 1
ATOM 761 C CA . SER A 1 100 ? -10.015 -1.119 -10.414 1.00 79.31 100 SER A CA 1
ATOM 762 C C . SER A 1 100 ? -8.728 -0.308 -10.633 1.00 79.31 100 SER A C 1
ATOM 764 O O . SER A 1 100 ? -8.262 0.374 -9.724 1.00 79.31 100 SER A O 1
ATOM 766 N N . ASP A 1 101 ? -8.225 -0.252 -11.871 1.00 76.19 101 ASP A N 1
ATOM 767 C CA . ASP A 1 101 ? -7.025 0.527 -12.248 1.00 76.19 101 ASP A CA 1
ATOM 768 C C . ASP A 1 101 ? -7.098 2.028 -11.901 1.00 76.19 101 ASP A C 1
ATOM 770 O O . ASP A 1 101 ? -6.086 2.729 -11.879 1.00 76.19 101 ASP A O 1
ATOM 774 N N . LYS A 1 102 ? -8.295 2.547 -11.610 1.00 82.69 102 LYS A N 1
ATOM 775 C CA . LYS A 1 102 ? -8.529 3.963 -11.300 1.00 82.69 102 LYS A CA 1
ATOM 776 C C . LYS A 1 102 ? -8.122 4.368 -9.883 1.00 82.69 102 LYS A C 1
ATOM 778 O O . LYS A 1 102 ? -8.161 5.556 -9.583 1.00 82.69 102 LYS A O 1
ATOM 783 N N . ILE A 1 103 ? -7.751 3.421 -9.019 1.00 86.94 103 ILE A N 1
ATOM 784 C CA . ILE A 1 103 ? -7.428 3.707 -7.611 1.00 86.94 103 ILE A CA 1
ATOM 785 C C . ILE A 1 103 ? -5.922 3.830 -7.341 1.00 86.94 103 ILE A C 1
ATOM 787 O O . ILE A 1 103 ? -5.524 3.984 -6.187 1.00 86.94 103 ILE A O 1
ATOM 791 N N . CYS A 1 104 ? -5.081 3.806 -8.383 1.00 91.25 104 CYS A N 1
ATOM 792 C CA . CYS A 1 104 ? -3.648 4.100 -8.273 1.00 91.25 104 CYS A CA 1
ATOM 793 C C . CYS A 1 104 ? -3.403 5.423 -7.527 1.00 91.25 104 CYS A C 1
ATOM 795 O O . CYS A 1 104 ? -4.015 6.443 -7.840 1.00 91.25 104 CYS A O 1
ATOM 797 N N . GLY A 1 105 ? -2.527 5.390 -6.523 1.00 90.06 105 GLY A N 1
ATOM 798 C CA . GLY A 1 105 ? -2.217 6.526 -5.656 1.00 90.06 105 GLY A CA 1
ATOM 799 C C . GLY A 1 105 ? -3.180 6.728 -4.482 1.00 90.06 105 GLY A C 1
ATOM 800 O O . GLY A 1 105 ? -2.954 7.633 -3.685 1.00 90.06 105 GLY A O 1
ATOM 801 N N . SER A 1 106 ? -4.229 5.909 -4.339 1.00 91.31 106 SER A N 1
ATOM 802 C CA . SER A 1 106 ? -5.152 6.016 -3.198 1.00 91.31 106 SER A CA 1
ATOM 803 C C . SER A 1 106 ? -4.436 5.686 -1.880 1.00 91.31 106 SER A C 1
ATOM 805 O O . SER A 1 106 ? -3.638 4.740 -1.848 1.00 91.31 106 SER A O 1
ATOM 807 N N . PRO A 1 107 ? -4.685 6.440 -0.795 1.00 92.00 107 PRO A N 1
ATOM 808 C CA . PRO A 1 107 ? -4.021 6.216 0.479 1.00 92.00 107 PRO A CA 1
ATOM 809 C C . PRO A 1 107 ? -4.481 4.915 1.140 1.00 92.00 107 PRO A C 1
ATOM 811 O O . PRO A 1 107 ? -5.667 4.583 1.164 1.00 92.00 107 PRO A O 1
ATOM 814 N N . ILE A 1 108 ? -3.519 4.214 1.733 1.00 93.69 108 ILE A N 1
ATOM 815 C CA . ILE A 1 108 ? -3.741 3.107 2.659 1.00 93.69 108 ILE A CA 1
ATOM 816 C C . ILE A 1 108 ? -3.419 3.611 4.061 1.00 93.69 108 ILE A C 1
ATOM 818 O O . ILE A 1 108 ? -2.317 4.104 4.323 1.00 93.69 108 ILE A O 1
ATOM 822 N N . LEU A 1 109 ? -4.402 3.518 4.947 1.00 93.00 109 LEU A N 1
ATOM 823 C CA . LEU A 1 109 ? -4.388 4.112 6.273 1.00 93.00 109 LEU A CA 1
ATOM 824 C C . LEU A 1 109 ? -4.216 3.058 7.364 1.00 93.00 109 LEU A C 1
ATOM 826 O O . LEU A 1 109 ? -4.750 1.955 7.267 1.00 93.00 109 LEU A O 1
ATOM 830 N N . SER A 1 110 ? -3.553 3.453 8.449 1.00 92.19 110 SER A N 1
ATOM 831 C CA . SER A 1 110 ? -3.608 2.751 9.728 1.00 92.19 110 SER A CA 1
ATOM 832 C C . SER A 1 110 ? -4.936 3.006 10.443 1.00 92.19 110 SER A C 1
ATOM 834 O O . SER A 1 110 ? -5.679 3.936 10.113 1.00 92.19 110 SER A O 1
ATOM 836 N N . LYS A 1 111 ? -5.198 2.241 11.506 1.00 89.56 111 LYS A N 1
ATOM 837 C CA . LYS A 1 111 ? -6.319 2.484 12.434 1.00 89.56 111 LYS A CA 1
ATOM 838 C C . LYS A 1 111 ? -6.283 3.862 13.116 1.00 89.56 111 LYS A C 1
ATOM 840 O O . LYS A 1 111 ? -7.316 4.357 13.547 1.00 89.56 111 LYS A O 1
ATOM 845 N N . GLU A 1 112 ? -5.118 4.504 13.197 1.00 89.75 112 GLU A N 1
ATOM 846 C CA . GLU A 1 112 ? -4.934 5.881 13.679 1.00 89.75 112 GLU A CA 1
ATOM 847 C C . GLU A 1 112 ? -5.069 6.941 12.570 1.00 89.75 112 GLU A C 1
ATOM 849 O O . GLU A 1 112 ? -4.721 8.104 12.787 1.00 89.75 112 GLU A O 1
ATOM 854 N N . HIS A 1 113 ? -5.542 6.557 11.380 1.00 88.19 113 HIS A N 1
ATOM 855 C CA . HIS A 1 113 ? -5.668 7.420 10.201 1.00 88.19 113 HIS A CA 1
ATOM 856 C C . HIS A 1 113 ? -4.337 8.011 9.711 1.00 88.19 113 HIS A C 1
ATOM 858 O O . HIS A 1 113 ? -4.311 9.085 9.103 1.00 88.19 113 HIS A O 1
ATOM 864 N N . LYS A 1 114 ? -3.219 7.320 9.957 1.00 91.62 114 LYS A N 1
ATOM 865 C CA . LYS A 1 114 ? -1.928 7.650 9.342 1.00 91.62 114 LYS A CA 1
ATOM 866 C C . LYS A 1 114 ? -1.820 6.997 7.975 1.00 91.62 114 LYS A C 1
ATOM 868 O O . LYS A 1 114 ? -2.122 5.816 7.853 1.00 91.62 114 LYS A O 1
ATOM 873 N N . VAL A 1 115 ? -1.335 7.723 6.976 1.00 92.06 115 VAL A N 1
ATOM 874 C CA . VAL A 1 115 ? -1.033 7.146 5.660 1.00 92.06 115 VAL A CA 1
ATOM 875 C C . VAL A 1 115 ? 0.217 6.274 5.789 1.00 92.06 115 VAL A C 1
ATOM 877 O O . VAL A 1 115 ? 1.281 6.761 6.158 1.00 92.06 115 VAL A O 1
ATOM 880 N N . GLN A 1 116 ? 0.094 4.979 5.520 1.00 93.69 116 GLN A N 1
ATOM 881 C CA . GLN A 1 116 ? 1.210 4.027 5.588 1.00 93.69 116 GLN A CA 1
ATOM 882 C C . GLN A 1 1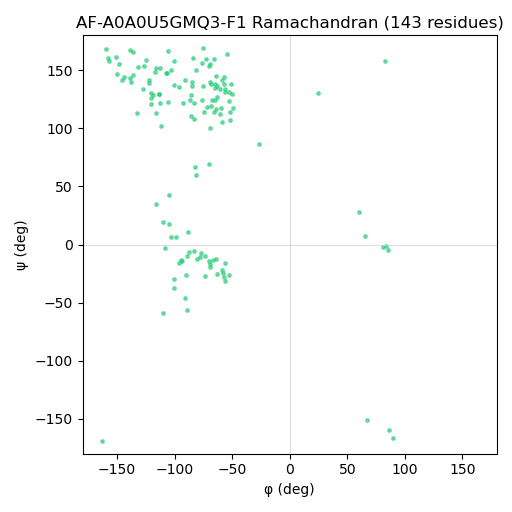16 ? 1.777 3.715 4.204 1.00 93.69 116 GLN A C 1
ATOM 884 O O . GLN A 1 116 ? 2.964 3.428 4.055 1.00 93.69 116 GLN A O 1
ATOM 889 N N . ALA A 1 117 ? 0.928 3.778 3.180 1.00 94.56 117 ALA A N 1
ATOM 890 C CA . ALA A 1 117 ? 1.306 3.482 1.812 1.00 94.56 117 ALA A CA 1
ATOM 891 C C . ALA A 1 117 ? 0.326 4.100 0.808 1.00 94.56 117 ALA A C 1
ATOM 893 O O . ALA A 1 117 ? -0.766 4.537 1.172 1.00 94.56 117 ALA A O 1
ATOM 894 N N . LEU A 1 118 ? 0.711 4.098 -0.467 1.00 94.06 118 LEU A N 1
ATOM 895 C CA . LEU A 1 118 ? -0.151 4.445 -1.594 1.00 94.06 118 LEU A CA 1
ATOM 896 C C . LEU A 1 118 ? -0.388 3.209 -2.458 1.00 94.06 118 LEU A C 1
ATOM 898 O O . LEU A 1 118 ? 0.565 2.529 -2.851 1.00 94.06 118 LEU A O 1
ATOM 902 N N . PHE A 1 119 ? -1.650 2.916 -2.766 1.00 94.50 119 PHE A N 1
ATOM 903 C CA . PHE A 1 119 ? -2.023 1.802 -3.633 1.00 94.50 119 PHE A CA 1
ATOM 904 C C . PHE A 1 119 ? -1.334 1.926 -4.998 1.00 94.50 119 PHE A C 1
ATOM 906 O O . PHE A 1 119 ? -1.353 2.993 -5.615 1.00 94.50 119 PHE A O 1
ATOM 913 N N . ARG A 1 120 ? -0.761 0.825 -5.497 1.00 93.12 120 ARG A N 1
ATOM 914 C CA . ARG A 1 120 ? -0.138 0.773 -6.824 1.00 93.12 120 ARG A CA 1
ATOM 915 C C . ARG A 1 120 ? -0.944 -0.079 -7.794 1.00 93.12 120 ARG A C 1
ATOM 917 O O . ARG A 1 120 ? -1.335 0.414 -8.846 1.00 93.12 120 ARG A O 1
ATOM 924 N N . TYR A 1 121 ? -1.157 -1.349 -7.463 1.00 92.44 121 TYR A N 1
ATOM 925 C CA . TYR A 1 121 ? -1.959 -2.262 -8.277 1.00 92.44 121 TYR A CA 1
ATOM 926 C C . TYR A 1 121 ? -2.480 -3.439 -7.451 1.00 92.44 121 TYR A C 1
ATOM 928 O O . TYR A 1 121 ? -1.917 -3.782 -6.411 1.00 92.44 121 TYR A O 1
ATOM 936 N N . ALA A 1 122 ? -3.518 -4.098 -7.961 1.00 93.31 122 ALA A N 1
ATOM 937 C CA . ALA A 1 122 ? -4.034 -5.356 -7.441 1.00 93.31 122 ALA A CA 1
ATOM 938 C C . ALA A 1 122 ? -3.967 -6.429 -8.539 1.00 93.31 122 ALA A C 1
ATOM 940 O O . ALA A 1 122 ? -4.471 -6.200 -9.642 1.00 93.31 122 ALA A O 1
ATOM 941 N N . PRO A 1 123 ? -3.337 -7.589 -8.295 1.00 91.38 123 PRO A N 1
ATOM 942 C CA . PRO A 1 123 ? -3.383 -8.703 -9.231 1.00 91.38 123 PRO A CA 1
ATOM 943 C C . PRO A 1 123 ? -4.818 -9.193 -9.452 1.00 91.38 123 PRO A C 1
ATOM 945 O O . PRO A 1 123 ? -5.566 -9.437 -8.508 1.00 91.38 123 PRO A O 1
ATOM 948 N N . THR A 1 124 ? -5.188 -9.406 -10.713 1.00 88.25 124 THR A N 1
ATOM 949 C CA . THR A 1 124 ? -6.499 -9.964 -11.087 1.00 88.25 124 THR A CA 1
ATOM 950 C C . THR A 1 124 ? -6.503 -11.492 -11.158 1.00 88.25 124 THR A C 1
ATOM 952 O O . THR A 1 124 ? -7.557 -12.103 -11.315 1.00 88.25 124 THR A O 1
ATOM 955 N N . LEU A 1 125 ? -5.326 -12.119 -11.078 1.00 89.25 125 LEU A N 1
ATOM 956 C CA . LEU A 1 125 ? -5.103 -13.552 -11.260 1.00 89.25 125 LEU A CA 1
ATOM 957 C C . LEU A 1 125 ? -3.935 -14.015 -10.373 1.00 89.25 125 LEU A C 1
ATOM 959 O O . LEU A 1 125 ? -3.016 -13.246 -10.087 1.00 89.25 125 LEU A O 1
ATOM 963 N N . GLY A 1 126 ? -3.918 -15.303 -10.022 1.00 90.81 12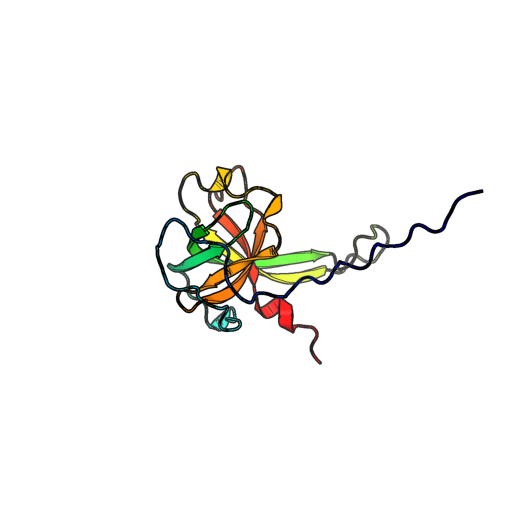6 GLY A N 1
ATOM 964 C CA . GLY A 1 126 ? -2.803 -15.943 -9.319 1.00 90.81 126 GLY A CA 1
ATOM 965 C C . GLY A 1 126 ? -2.907 -15.894 -7.793 1.00 90.81 126 GLY A C 1
ATOM 966 O O . GLY A 1 126 ? -3.960 -15.617 -7.231 1.00 90.81 126 GLY A O 1
ATOM 967 N N . VAL A 1 127 ? -1.798 -16.208 -7.117 1.00 90.12 127 VAL A N 1
ATOM 968 C CA . VAL A 1 127 ? -1.759 -16.422 -5.654 1.00 90.12 127 VAL A CA 1
ATOM 969 C C . VAL A 1 127 ? -1.968 -15.154 -4.822 1.00 90.12 127 VAL A C 1
ATOM 971 O O . VAL A 1 127 ? -2.269 -15.255 -3.642 1.00 90.12 127 VAL A O 1
ATOM 974 N N . PHE A 1 128 ? -1.821 -13.981 -5.439 1.00 90.69 128 PHE A N 1
ATOM 975 C CA . PHE A 1 128 ? -2.050 -12.670 -4.825 1.00 90.69 128 PHE A CA 1
ATOM 976 C C . PHE A 1 128 ? -3.369 -12.033 -5.289 1.00 90.69 128 PHE A C 1
ATOM 978 O O . PHE A 1 128 ? -3.546 -10.821 -5.179 1.00 90.69 128 PHE A O 1
ATOM 985 N N . MET A 1 129 ? -4.284 -12.824 -5.860 1.00 92.31 129 MET A N 1
ATOM 986 C CA . MET A 1 129 ? -5.648 -12.360 -6.106 1.00 92.31 129 MET A CA 1
ATOM 987 C C . MET A 1 129 ? -6.272 -11.905 -4.782 1.00 92.31 129 MET A C 1
ATOM 989 O O . MET A 1 129 ? -5.996 -12.496 -3.741 1.00 92.31 129 MET A O 1
ATOM 993 N N . ASP A 1 130 ? -7.089 -10.851 -4.835 1.00 92.69 130 ASP A N 1
ATOM 994 C CA . ASP A 1 130 ? -7.702 -10.204 -3.662 1.00 92.69 130 ASP A CA 1
ATOM 995 C C . ASP A 1 130 ? -6.706 -9.516 -2.703 1.00 92.69 130 ASP A C 1
ATOM 997 O O . ASP A 1 130 ? -7.084 -8.983 -1.662 1.00 92.69 130 ASP A O 1
ATOM 1001 N N . SER A 1 131 ? -5.431 -9.446 -3.090 1.00 94.81 131 SER A N 1
ATOM 1002 C CA . SER A 1 131 ? -4.417 -8.614 -2.445 1.00 94.81 131 SER A CA 1
ATOM 1003 C C . SER A 1 131 ? -4.082 -7.391 -3.300 1.00 94.81 131 SER A C 1
ATOM 1005 O O . SER A 1 131 ? -4.390 -7.334 -4.494 1.00 94.81 131 SER A O 1
ATOM 1007 N N . CYS A 1 132 ? -3.388 -6.417 -2.718 1.00 94.94 132 CYS A N 1
ATOM 1008 C CA . CYS A 1 132 ? -2.780 -5.320 -3.463 1.00 94.94 132 CYS A CA 1
ATOM 1009 C C . CYS A 1 132 ? -1.325 -5.076 -3.069 1.00 94.94 132 CYS A C 1
ATOM 1011 O O . CYS A 1 132 ? -0.908 -5.357 -1.945 1.00 94.94 132 CYS A O 1
ATOM 1013 N N . LEU A 1 133 ? -0.561 -4.538 -4.021 1.00 95.56 133 LEU A N 1
ATOM 1014 C CA . LEU A 1 133 ? 0.755 -3.969 -3.782 1.00 95.56 133 LEU A CA 1
ATOM 1015 C C . LEU A 1 133 ? 0.618 -2.455 -3.614 1.00 95.56 133 LEU A C 1
ATOM 1017 O O . LEU A 1 133 ? -0.022 -1.775 -4.425 1.00 95.56 133 LEU A O 1
ATOM 1021 N N . SER A 1 134 ? 1.304 -1.917 -2.616 1.00 95.69 134 SER A N 1
ATOM 1022 C CA . SER A 1 134 ? 1.400 -0.486 -2.361 1.00 95.69 134 SER A CA 1
ATOM 1023 C C . SER A 1 134 ? 2.849 -0.022 -2.252 1.00 95.69 134 SER A C 1
ATOM 1025 O O . SER A 1 134 ? 3.727 -0.790 -1.862 1.00 95.69 134 SER A O 1
ATOM 1027 N N . VAL A 1 135 ? 3.097 1.248 -2.563 1.00 95.56 135 VAL A N 1
ATOM 1028 C CA . VAL A 1 135 ? 4.380 1.921 -2.310 1.00 95.56 135 VAL A CA 1
ATOM 1029 C C . VAL A 1 135 ? 4.365 2.470 -0.891 1.00 95.56 135 VAL A C 1
ATOM 1031 O O . VAL A 1 135 ? 3.407 3.143 -0.516 1.00 95.56 135 VAL A O 1
ATOM 1034 N N . ALA A 1 136 ? 5.393 2.166 -0.101 1.00 94.69 136 ALA A N 1
ATOM 1035 C CA . ALA A 1 136 ? 5.467 2.617 1.284 1.00 94.69 136 ALA A CA 1
ATOM 1036 C C . ALA A 1 136 ? 5.545 4.149 1.373 1.00 94.69 136 ALA A C 1
ATOM 1038 O O . ALA A 1 136 ? 6.192 4.793 0.546 1.00 94.69 136 ALA A O 1
ATOM 1039 N N . ALA A 1 137 ? 4.922 4.727 2.401 1.00 92.25 137 ALA A N 1
ATOM 1040 C CA . ALA A 1 137 ? 4.931 6.169 2.647 1.00 92.25 137 ALA A CA 1
ATOM 1041 C C . ALA A 1 137 ? 6.346 6.742 2.813 1.00 92.25 137 ALA A C 1
ATOM 1043 O O . ALA A 1 137 ? 6.565 7.918 2.537 1.00 92.25 137 ALA A O 1
ATOM 1044 N N . ASP A 1 138 ? 7.314 5.921 3.223 1.00 89.19 138 ASP A N 1
ATOM 1045 C CA . ASP A 1 138 ? 8.710 6.323 3.339 1.00 89.19 138 ASP A CA 1
ATOM 1046 C C . ASP A 1 138 ? 9.288 6.872 2.026 1.00 89.19 138 ASP A C 1
ATOM 1048 O O . ASP A 1 138 ? 10.149 7.746 2.055 1.00 89.19 138 ASP A O 1
ATOM 1052 N N . GLU A 1 139 ? 8.811 6.373 0.882 1.00 89.12 139 GLU A N 1
ATOM 1053 C CA . GLU A 1 139 ? 9.288 6.787 -0.441 1.00 89.12 139 GLU A CA 1
ATOM 1054 C C . GLU A 1 139 ? 8.797 8.188 -0.840 1.00 89.12 139 GLU A C 1
ATOM 1056 O O . GLU A 1 139 ? 9.276 8.756 -1.815 1.00 89.12 139 GLU A O 1
ATOM 1061 N N . LEU A 1 140 ? 7.859 8.772 -0.084 1.00 78.69 140 LEU A N 1
ATOM 1062 C CA . LEU A 1 140 ? 7.392 10.148 -0.284 1.00 78.69 140 LEU A CA 1
ATOM 1063 C C . LEU A 1 140 ? 8.337 11.191 0.332 1.00 78.69 140 LEU A C 1
ATOM 1065 O O . LEU A 1 140 ? 8.189 12.379 0.054 1.00 78.69 140 LEU A O 1
ATOM 1069 N N . PHE A 1 141 ? 9.289 10.764 1.166 1.00 64.94 141 PHE A N 1
ATOM 1070 C CA . PHE A 1 141 ? 10.241 11.640 1.855 1.00 64.94 141 PHE A CA 1
ATOM 1071 C C . PHE A 1 141 ? 11.672 11.547 1.322 1.00 64.94 141 PHE A C 1
ATOM 1073 O O . PHE A 1 141 ? 12.533 12.288 1.790 1.00 64.94 141 PHE A O 1
ATOM 1080 N N . SER A 1 142 ? 11.939 10.663 0.359 1.00 58.59 142 SER A N 1
ATOM 1081 C CA . SER A 1 142 ? 13.297 10.374 -0.116 1.00 58.59 142 SER A CA 1
ATOM 1082 C C . SER A 1 142 ? 14.012 11.561 -0.786 1.00 58.59 142 SER A C 1
ATOM 1084 O O . SER A 1 142 ? 15.223 11.486 -0.953 1.00 58.59 142 SER A O 1
ATOM 1086 N N . ASP A 1 143 ? 13.307 12.654 -1.111 1.00 45.22 143 ASP A N 1
ATOM 1087 C CA . ASP A 1 143 ? 13.836 13.800 -1.875 1.00 45.22 143 ASP A CA 1
ATOM 1088 C C . ASP A 1 143 ? 13.866 15.121 -1.068 1.00 45.22 143 ASP A C 1
ATOM 1090 O O . ASP A 1 143 ? 13.609 16.204 -1.596 1.00 45.22 143 ASP A O 1
ATOM 1094 N N . GLY A 1 144 ? 14.135 15.040 0.239 1.00 40.69 144 GLY A N 1
ATOM 1095 C CA . GLY A 1 144 ? 14.141 16.183 1.162 1.00 40.69 144 GLY A CA 1
ATOM 1096 C C . GLY A 1 144 ? 15.504 16.630 1.710 1.00 40.69 144 GLY A C 1
ATOM 1097 O O . GLY A 1 144 ? 15.502 17.295 2.746 1.00 40.69 144 GLY A O 1
ATOM 1098 N N . GLU A 1 145 ? 16.629 16.277 1.075 1.00 32.62 145 GLU A N 1
ATOM 1099 C CA . GLU A 1 145 ? 17.967 16.829 1.392 1.00 32.62 145 GLU A CA 1
ATOM 1100 C C . GLU A 1 145 ? 18.607 17.549 0.199 1.00 32.62 145 GLU A C 1
ATOM 1102 O O . GLU A 1 145 ? 18.580 16.996 -0.924 1.00 32.62 145 GLU A O 1
#

pLDDT: mean 81.11, std 15.98, range [32.62, 96.56]

Solvent-accessible surface area (backbone atoms only — not comparable to full-atom values): 8662 Å² total; per-residue (Å²): 135,86,80,85,82,74,80,77,72,78,72,92,72,82,86,69,72,48,72,67,85,52,86,85,62,88,69,78,90,55,49,67,62,54,74,34,46,70,89,75,60,52,72,69,39,59,33,36,39,43,27,95,83,54,38,70,42,58,33,30,32,63,46,81,48,73,45,82,41,68,74,58,92,54,90,85,52,80,92,50,66,47,75,43,57,26,35,35,30,40,42,46,91,72,35,45,77,49,54,50,88,86,45,54,66,25,45,27,21,39,90,78,34,18,33,36,24,27,34,62,51,51,42,88,61,70,96,50,42,22,21,35,40,23,41,31,40,54,70,78,57,76,84,76,128

Secondary structure (DSSP, 8-state):
--------PPP------S----SSS---------B--TTT--TT-EEEEEETTTEEEEEEEEEEEEEEEES-S-TTS---EEEEEEEEEE--TTGGGT--GGGTT-EEEETTS-EEEEEEE--SSSTTTTEEEEEEGGGGSTT--

Sequence (145 aa):
MSRPGALSTFQHVEFRNTPFENTVIPGSPSKFNGLSLTAETKLGDSIFLDSPFSGFLEGTTLCHATLRVPTSDDPSAPQQSTWIRCQWHDIGQGSSRAMSDKICGSPILSKEHKVQALFRYAPTLGVFMDSCLSVAADELFSDGE

Radius of gyration: 17.65 Å; Cα contacts (8 Å, |Δi|>4): 284; chains: 1; bounding box: 43×46×52 Å

Nearest PDB structures (foldseek):
  6sf7-assembly1_A  TM=5.851E-01  e=5.298E-03  Staphylococcus aureus subsp. aureus USA300
  2r3u-assembly1_A  TM=5.304E-01  e=7.867E-03  Escherichia coli
  2qf0-assembly2_D  TM=5.996E-01  e=5.071E-02  Escherichia coli K-12
  8s9i-assembly1_A  TM=5.515E-01  e=3.705E+00  Tequatrovirus
  8f2r-assembly1_I  TM=2.712E-01  e=2.107E+00  Homo sapiens